Protein AF-A0A6N9ESA8-F1 (afdb_monomer)

Mean predicted aligned error: 2.39 Å

Sequence (113 aa):
MIVEAAGSFIDRSHPTEGSAQVLGDGSGQRFLRLEDFRTDNGPDLNVYLSAAPPDAAARDFDDDFVDLGDLKGNVGSQNYEIPVGLDLDHYSTVAIWCVRFGVVFGAAELITG

Structure (mmCIF, N/CA/C/O backbone):
data_AF-A0A6N9ESA8-F1
#
_entry.id   AF-A0A6N9ESA8-F1
#
loop_
_atom_site.group_PDB
_atom_site.id
_atom_site.type_symbol
_atom_site.label_atom_id
_atom_site.label_alt_id
_atom_site.label_comp_id
_atom_site.label_asym_id
_atom_site.label_entity_id
_atom_site.label_seq_id
_atom_site.pdbx_PDB_ins_code
_atom_site.Cartn_x
_atom_site.Cartn_y
_atom_site.Cartn_z
_atom_site.occupancy
_atom_site.B_iso_or_equiv
_atom_site.auth_seq_id
_atom_site.auth_comp_id
_atom_site.auth_asym_id
_atom_site.auth_atom_id
_atom_site.pdbx_PDB_model_num
ATOM 1 N N . MET A 1 1 ? -11.979 4.804 16.961 1.00 77.69 1 MET A N 1
ATOM 2 C CA . MET A 1 1 ? -11.224 4.203 15.853 1.00 77.69 1 MET A CA 1
ATOM 3 C C . MET A 1 1 ? -10.064 3.441 16.462 1.00 77.69 1 MET A C 1
ATOM 5 O O . MET A 1 1 ? -9.327 4.032 17.243 1.00 77.69 1 MET A O 1
ATOM 9 N N . ILE A 1 2 ? -9.994 2.142 16.207 1.00 91.50 2 ILE A N 1
ATOM 10 C CA . ILE A 1 2 ? -8.942 1.231 16.662 1.00 91.50 2 ILE A CA 1
ATOM 11 C C . ILE A 1 2 ? -8.159 0.746 15.444 1.00 91.50 2 ILE A C 1
ATOM 13 O O . ILE A 1 2 ? -8.708 0.704 14.343 1.00 91.50 2 ILE A O 1
ATOM 17 N N . VAL A 1 3 ? -6.888 0.409 15.644 1.00 96.12 3 VAL A N 1
ATOM 18 C CA . VAL A 1 3 ? -6.095 -0.300 14.635 1.00 96.12 3 VAL A CA 1
ATOM 19 C C . VAL A 1 3 ? -6.422 -1.785 14.766 1.00 96.12 3 VAL A C 1
ATOM 21 O O . VAL A 1 3 ? -6.273 -2.339 15.852 1.00 96.12 3 VAL A O 1
ATOM 24 N N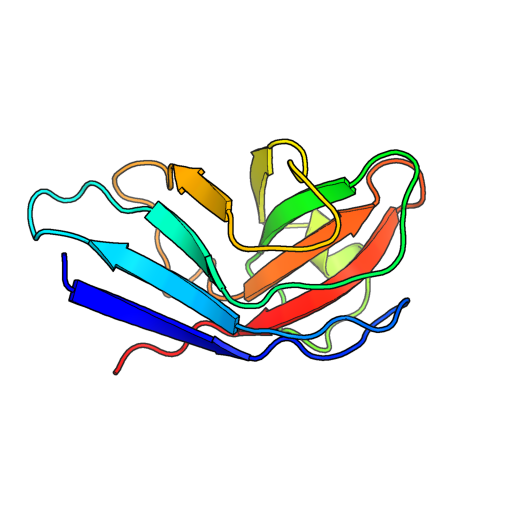 . GLU A 1 4 ? -6.900 -2.401 13.689 1.00 95.50 4 GLU A N 1
ATOM 25 C CA . GLU A 1 4 ? -7.295 -3.818 13.645 1.00 95.50 4 GLU A CA 1
ATOM 26 C C . GLU A 1 4 ? -6.195 -4.703 13.037 1.00 95.50 4 GLU A C 1
ATOM 28 O O . GLU A 1 4 ? -6.024 -5.851 13.438 1.00 95.50 4 GLU A O 1
ATOM 33 N N . ALA A 1 5 ? -5.422 -4.158 12.097 1.00 97.19 5 ALA A N 1
ATOM 34 C CA . ALA A 1 5 ? -4.250 -4.798 11.508 1.00 97.19 5 ALA A CA 1
ATOM 35 C C . ALA A 1 5 ? -3.244 -3.733 11.065 1.00 97.19 5 ALA A C 1
ATOM 37 O O . ALA A 1 5 ? -3.636 -2.603 10.753 1.00 97.19 5 ALA A O 1
ATOM 38 N N . ALA A 1 6 ? -1.956 -4.069 11.025 1.00 98.19 6 ALA A N 1
ATOM 39 C CA . ALA A 1 6 ? -0.930 -3.144 10.554 1.00 98.19 6 ALA A CA 1
ATOM 40 C C . ALA A 1 6 ? 0.289 -3.854 9.958 1.00 98.19 6 ALA A C 1
ATOM 42 O O . ALA A 1 6 ? 0.559 -5.012 10.265 1.00 98.19 6 ALA A O 1
ATOM 43 N N . GLY A 1 7 ? 1.036 -3.114 9.140 1.00 98.38 7 GLY A N 1
ATOM 44 C CA . GLY A 1 7 ? 2.254 -3.560 8.475 1.00 98.38 7 GLY A CA 1
ATOM 45 C C . GLY A 1 7 ? 3.183 -2.402 8.139 1.00 98.38 7 GLY A C 1
ATOM 46 O O . GLY A 1 7 ? 2.736 -1.269 7.962 1.00 98.38 7 GLY A O 1
ATOM 47 N N . SER A 1 8 ? 4.480 -2.674 8.026 1.00 98.56 8 SER A N 1
ATOM 48 C CA . SER A 1 8 ? 5.452 -1.715 7.487 1.00 98.56 8 SER A CA 1
ATOM 49 C C . SER A 1 8 ? 5.685 -1.981 6.008 1.00 98.56 8 SER A C 1
ATOM 51 O O . SER A 1 8 ? 5.717 -3.137 5.587 1.00 98.56 8 SER A O 1
ATOM 53 N N . PHE A 1 9 ? 5.868 -0.916 5.228 1.00 98.75 9 PHE A N 1
ATOM 54 C CA . PHE A 1 9 ? 6.238 -1.071 3.828 1.00 98.75 9 PHE A CA 1
ATOM 55 C C . PHE A 1 9 ? 7.651 -1.634 3.688 1.00 98.75 9 PHE A C 1
ATOM 57 O O . PHE A 1 9 ? 8.567 -1.254 4.420 1.00 98.75 9 PHE A O 1
ATOM 64 N N . ILE A 1 10 ? 7.804 -2.528 2.718 1.00 98.50 10 ILE A N 1
ATOM 65 C CA . ILE A 1 10 ? 9.084 -2.953 2.172 1.00 98.50 10 ILE A CA 1
ATOM 66 C C . ILE A 1 10 ? 9.232 -2.422 0.749 1.00 98.50 10 ILE A C 1
ATOM 68 O O . ILE A 1 10 ? 8.267 -2.363 -0.025 1.00 98.50 10 ILE A O 1
ATOM 72 N N . ASP A 1 11 ? 10.469 -2.083 0.402 1.00 98.44 11 ASP A N 1
ATOM 73 C CA . ASP A 1 11 ? 10.846 -1.707 -0.954 1.00 98.44 11 ASP A CA 1
ATOM 74 C C . ASP A 1 11 ? 10.596 -2.869 -1.915 1.00 98.44 11 ASP A C 1
ATOM 76 O O . ASP A 1 11 ? 10.932 -4.023 -1.627 1.00 98.44 11 ASP A O 1
ATOM 80 N N . ARG A 1 12 ? 10.058 -2.556 -3.095 1.00 97.88 12 ARG A N 1
ATOM 81 C CA . ARG A 1 12 ? 9.964 -3.499 -4.211 1.00 97.88 12 ARG A CA 1
ATOM 82 C C . ARG A 1 12 ? 10.688 -2.929 -5.424 1.00 97.88 12 ARG A C 1
ATOM 84 O O . ARG A 1 12 ? 11.916 -2.942 -5.448 1.00 97.88 12 ARG A O 1
ATOM 91 N N . SER A 1 13 ? 9.976 -2.451 -6.446 1.00 97.69 13 SER A N 1
ATOM 92 C CA . SER A 1 13 ? 10.633 -1.833 -7.603 1.00 97.69 13 SER A CA 1
ATOM 93 C C . SER A 1 13 ? 11.114 -0.404 -7.329 1.00 97.69 13 SER A C 1
ATOM 95 O O . SER A 1 13 ? 11.939 0.095 -8.090 1.00 97.69 13 SER A O 1
ATOM 97 N N . HIS A 1 14 ? 10.626 0.236 -6.259 1.00 98.19 14 HIS A N 1
ATOM 98 C CA . HIS A 1 14 ? 11.027 1.572 -5.817 1.00 98.19 14 HIS A CA 1
ATOM 99 C C . HIS A 1 14 ? 11.175 1.638 -4.286 1.00 98.19 14 HIS A C 1
ATOM 101 O O . HIS A 1 14 ? 10.544 0.848 -3.578 1.00 98.19 14 HIS A O 1
ATOM 107 N N . PRO A 1 15 ? 11.965 2.591 -3.755 1.00 98.44 15 PRO A N 1
ATOM 108 C CA . PRO A 1 15 ? 11.978 2.881 -2.326 1.00 98.44 15 PRO A CA 1
ATOM 109 C C . PRO A 1 15 ? 10.575 3.248 -1.837 1.00 98.44 15 PRO A C 1
ATOM 111 O O . PRO A 1 15 ? 9.917 4.108 -2.429 1.00 98.44 15 PRO A O 1
ATOM 114 N N . THR A 1 16 ? 10.112 2.597 -0.776 1.00 98.56 16 THR A N 1
ATOM 115 C CA . THR A 1 16 ? 8.798 2.826 -0.178 1.00 98.56 16 THR A CA 1
ATOM 116 C C . THR A 1 16 ? 8.877 2.655 1.335 1.00 98.56 16 THR A C 1
ATOM 118 O O . THR A 1 16 ? 9.228 1.593 1.835 1.00 98.56 16 THR A O 1
ATOM 121 N N . GLU A 1 17 ? 8.503 3.694 2.075 1.00 98.69 17 GLU A N 1
ATOM 122 C CA . GLU A 1 17 ? 8.558 3.728 3.538 1.00 98.69 17 GLU A CA 1
ATOM 123 C C . GLU A 1 17 ? 7.211 4.133 4.156 1.00 98.69 17 GLU A C 1
ATOM 125 O O . GLU A 1 17 ? 6.285 4.575 3.468 1.00 98.69 17 GLU A O 1
ATOM 130 N N . GLY A 1 18 ? 7.115 3.969 5.477 1.00 98.56 18 GLY A N 1
ATOM 131 C CA . GLY A 1 18 ? 5.910 4.216 6.265 1.00 98.56 18 GLY A CA 1
ATOM 132 C C . GLY A 1 18 ? 5.204 2.925 6.681 1.00 98.56 18 GLY A C 1
ATOM 133 O O . GLY A 1 18 ? 5.773 1.829 6.643 1.00 98.56 18 GLY A O 1
ATOM 134 N N . SER A 1 19 ? 3.945 3.052 7.097 1.00 98.62 19 SER A N 1
ATOM 135 C CA . SER A 1 19 ? 3.116 1.915 7.511 1.00 98.62 19 SER A CA 1
ATOM 136 C C . SER A 1 19 ? 1.739 1.922 6.861 1.00 98.62 19 SER A C 1
ATOM 138 O O . SER A 1 19 ? 1.208 2.971 6.500 1.00 98.62 19 SER A O 1
ATOM 140 N N . ALA A 1 20 ? 1.164 0.734 6.736 1.00 98.75 20 ALA A N 1
ATOM 141 C CA . ALA A 1 20 ?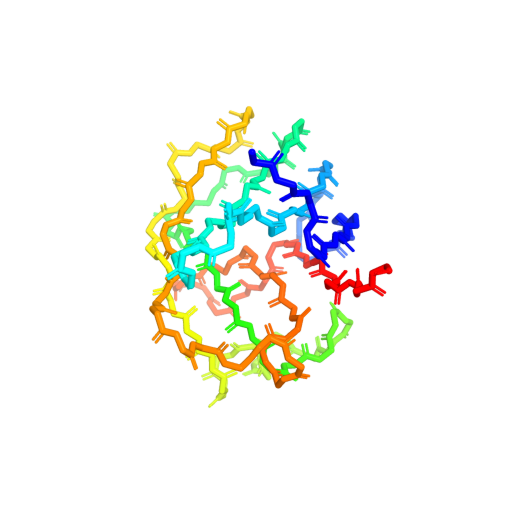 -0.230 0.504 6.414 1.00 98.75 20 ALA A CA 1
ATOM 142 C C . ALA A 1 20 ? -0.973 0.079 7.686 1.00 98.75 20 ALA A C 1
ATOM 144 O O . ALA A 1 20 ? -0.491 -0.770 8.433 1.00 98.75 20 ALA A O 1
ATOM 145 N N . GLN A 1 21 ? -2.138 0.668 7.945 1.00 98.56 21 GLN A N 1
ATOM 146 C CA . GLN A 1 21 ? -2.961 0.385 9.118 1.00 98.56 21 GLN A CA 1
ATOM 147 C C . GLN A 1 21 ? -4.420 0.250 8.703 1.00 98.56 21 GLN A C 1
ATOM 149 O O . GLN A 1 21 ? -4.971 1.133 8.050 1.00 98.56 21 GLN A O 1
ATOM 154 N N . VAL A 1 22 ? -5.068 -0.827 9.121 1.00 98.12 22 VAL A N 1
ATOM 155 C CA . VAL A 1 22 ? -6.514 -0.979 8.991 1.00 98.12 22 VAL A CA 1
ATOM 156 C C . VAL A 1 22 ? -7.166 -0.380 10.222 1.00 98.12 22 VAL A C 1
ATOM 158 O O . VAL A 1 22 ? -6.893 -0.786 11.351 1.00 98.12 22 VAL A O 1
ATOM 161 N N . LEU A 1 23 ? -8.025 0.602 9.990 1.00 97.50 23 LEU A N 1
ATOM 162 C CA . LEU A 1 23 ? -8.736 1.346 11.011 1.00 97.50 23 LEU A CA 1
ATOM 163 C C . LEU A 1 23 ? -10.212 0.970 10.994 1.00 97.50 23 LEU A C 1
ATOM 165 O O . LEU A 1 23 ? -10.863 1.083 9.957 1.00 97.50 23 LEU A O 1
ATOM 169 N N . GLY A 1 24 ? -10.748 0.602 12.152 1.00 95.06 24 GLY A N 1
ATOM 170 C CA . GLY A 1 24 ? -12.167 0.307 12.333 1.00 95.06 24 GLY A CA 1
ATOM 171 C C . GLY A 1 24 ? -12.752 0.992 13.562 1.00 95.06 24 GLY A C 1
ATOM 172 O O . GLY A 1 24 ? -12.046 1.556 14.405 1.00 95.06 24 GLY A O 1
ATOM 173 N N . ASP A 1 25 ? -14.075 0.994 13.668 1.00 90.62 25 ASP A N 1
ATOM 174 C CA . ASP A 1 25 ? -14.812 1.510 14.828 1.00 90.62 25 ASP A CA 1
ATOM 175 C C . ASP A 1 25 ? -15.837 0.510 15.391 1.00 90.62 25 ASP A C 1
ATOM 177 O O . ASP A 1 25 ? -16.621 0.861 16.272 1.00 90.62 25 ASP A O 1
ATOM 181 N N . GLY A 1 26 ? -15.811 -0.736 14.907 1.00 86.38 26 GLY A N 1
ATOM 182 C CA . GLY A 1 26 ? -16.755 -1.788 15.283 1.00 86.38 26 GLY A CA 1
ATOM 183 C C . GLY A 1 26 ? -18.088 -1.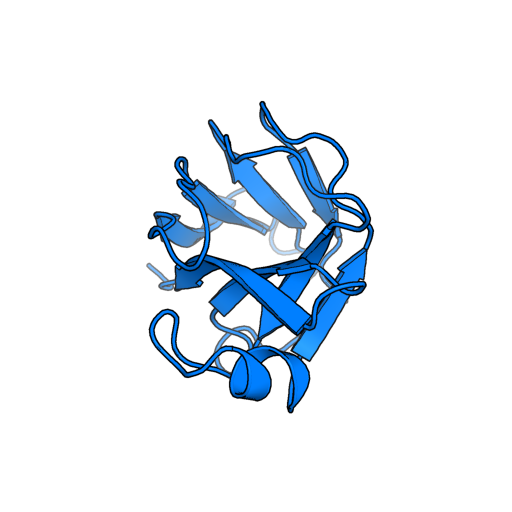758 14.527 1.00 86.38 26 GLY A C 1
ATOM 184 O O . GLY A 1 26 ? -18.907 -2.648 14.738 1.00 86.38 26 GLY A O 1
ATOM 185 N N . SER A 1 27 ? -18.320 -0.791 13.628 1.00 90.12 27 SER A N 1
ATOM 186 C CA . SER A 1 27 ? -19.518 -0.754 12.769 1.00 90.12 27 SER A CA 1
ATOM 187 C C . SER A 1 27 ? -19.459 -1.721 11.577 1.00 90.12 27 SER A C 1
ATOM 189 O O . SER A 1 27 ? -20.469 -1.940 10.910 1.00 90.12 27 SER A O 1
ATOM 191 N N . GLY A 1 28 ? -18.280 -2.284 11.296 1.00 90.00 28 GLY A N 1
ATOM 192 C CA . GLY A 1 28 ? -17.990 -3.082 10.102 1.00 90.00 28 GLY A CA 1
ATOM 193 C C . GLY A 1 28 ? -17.407 -2.268 8.942 1.00 90.00 28 GLY A C 1
ATOM 194 O O . GLY A 1 28 ? -16.780 -2.854 8.058 1.00 90.00 28 GLY A O 1
ATOM 195 N N . GLN A 1 29 ? -17.538 -0.935 8.955 1.00 96.00 29 GLN A N 1
ATOM 196 C CA . GLN A 1 29 ? -16.784 -0.076 8.041 1.00 96.00 29 GLN A CA 1
ATOM 197 C C . GLN A 1 29 ? -15.328 0.016 8.501 1.00 96.00 29 GLN A C 1
ATOM 199 O O . GLN A 1 29 ? -15.047 0.269 9.674 1.00 96.00 29 GLN A O 1
ATOM 204 N N . ARG A 1 30 ? -14.401 -0.148 7.553 1.00 97.31 30 ARG A N 1
ATOM 205 C CA . ARG A 1 30 ? -12.961 -0.016 7.786 1.00 97.31 30 ARG A CA 1
ATOM 206 C C . ARG A 1 30 ? -12.318 0.920 6.777 1.00 97.31 30 ARG A C 1
ATOM 208 O O . ARG A 1 30 ? -12.846 1.136 5.685 1.00 97.31 30 ARG A O 1
ATOM 215 N N . PHE A 1 31 ? -11.163 1.448 7.142 1.00 98.19 31 PHE A N 1
ATOM 216 C CA . PHE A 1 31 ? -10.339 2.283 6.283 1.00 98.19 31 PHE A CA 1
ATOM 217 C C . PHE A 1 31 ? -8.910 1.766 6.290 1.00 98.19 31 PHE A C 1
ATOM 219 O O . PHE A 1 31 ? -8.372 1.462 7.351 1.00 98.19 31 PHE A O 1
ATOM 226 N N . LEU A 1 32 ? -8.280 1.714 5.123 1.00 98.56 32 LEU A N 1
ATOM 227 C CA . LEU A 1 32 ? -6.839 1.565 5.033 1.00 98.56 32 LEU A CA 1
ATOM 228 C C . LEU A 1 32 ? -6.208 2.949 5.177 1.00 98.56 32 LEU A C 1
ATOM 230 O O . LEU A 1 32 ? -6.479 3.841 4.375 1.00 98.56 32 LEU A O 1
ATOM 234 N N . ARG A 1 33 ? -5.342 3.119 6.169 1.00 98.62 33 ARG A N 1
ATOM 235 C CA . ARG A 1 33 ? -4.501 4.296 6.348 1.00 98.62 33 ARG A CA 1
ATOM 236 C C . ARG A 1 33 ? -3.071 3.972 5.960 1.00 98.62 33 ARG A 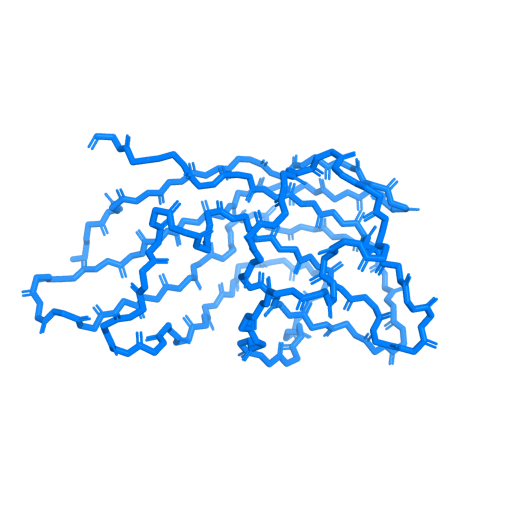C 1
ATOM 238 O O . ARG A 1 33 ? -2.479 3.050 6.510 1.00 98.62 33 ARG A O 1
ATOM 245 N N . LEU A 1 34 ? -2.506 4.775 5.070 1.00 98.81 34 LEU A N 1
ATOM 246 C CA . LEU A 1 34 ? -1.063 4.862 4.896 1.00 98.81 34 LEU A CA 1
ATOM 247 C C . LEU A 1 34 ? -0.567 5.975 5.823 1.00 98.81 34 LEU A C 1
ATOM 249 O O . LEU A 1 34 ? -1.100 7.085 5.769 1.00 98.81 34 LEU A O 1
ATOM 253 N N . GLU A 1 35 ? 0.395 5.676 6.692 1.00 98.44 35 GLU A N 1
ATOM 254 C CA . GLU A 1 35 ? 0.925 6.590 7.709 1.00 98.44 35 GLU A CA 1
ATOM 255 C C . GLU A 1 35 ? 2.421 6.811 7.518 1.00 98.44 35 GLU A C 1
ATOM 257 O O . GLU A 1 35 ? 3.157 5.851 7.278 1.00 98.44 35 GLU A O 1
ATOM 262 N N . ASP A 1 36 ? 2.848 8.077 7.610 1.00 98.06 36 ASP A N 1
ATOM 263 C CA . ASP A 1 36 ? 4.223 8.515 7.324 1.00 98.06 36 ASP A CA 1
ATOM 264 C C . ASP A 1 36 ? 4.736 7.972 5.979 1.00 98.06 36 ASP A C 1
ATOM 266 O O . ASP A 1 36 ? 5.907 7.640 5.808 1.00 98.06 36 ASP A O 1
ATOM 270 N N . PHE A 1 37 ? 3.814 7.850 5.020 1.00 98.75 37 PHE A N 1
ATOM 271 C CA . PHE A 1 37 ? 4.056 7.182 3.753 1.00 98.75 37 PHE A CA 1
ATOM 272 C C . PHE A 1 37 ? 4.928 8.024 2.829 1.00 98.75 37 PHE A C 1
ATOM 274 O O . PHE A 1 37 ? 4.712 9.233 2.677 1.00 98.75 37 PHE A O 1
ATOM 281 N N . ARG A 1 38 ? 5.865 7.366 2.147 1.00 98.75 38 ARG A N 1
ATOM 282 C CA . ARG A 1 38 ? 6.638 7.966 1.062 1.00 98.75 38 ARG A CA 1
ATOM 283 C C . ARG A 1 38 ? 7.061 6.919 0.041 1.00 98.75 38 ARG A C 1
ATOM 285 O O . ARG A 1 38 ? 7.528 5.850 0.408 1.00 98.75 38 ARG A O 1
ATOM 292 N N . THR A 1 39 ? 6.958 7.267 -1.238 1.00 98.62 39 THR A N 1
ATOM 293 C CA . THR A 1 39 ? 7.494 6.491 -2.364 1.00 98.62 39 THR A CA 1
ATOM 294 C C . THR A 1 39 ? 7.893 7.416 -3.522 1.00 98.62 39 THR A C 1
ATOM 296 O O . THR A 1 39 ? 7.648 8.632 -3.491 1.00 98.62 39 THR A O 1
ATOM 299 N N . ASP A 1 40 ? 8.529 6.857 -4.548 1.00 98.25 40 ASP A N 1
ATOM 300 C CA . ASP A 1 40 ? 8.833 7.574 -5.786 1.00 98.25 40 ASP A CA 1
ATOM 301 C C . ASP A 1 40 ? 7.555 7.947 -6.556 1.00 98.25 40 ASP A C 1
ATOM 303 O O . ASP A 1 40 ? 6.520 7.290 -6.469 1.00 98.25 40 ASP A O 1
ATOM 307 N N . ASN A 1 41 ? 7.616 9.006 -7.366 1.00 94.75 41 ASN A N 1
ATOM 308 C CA . ASN A 1 41 ? 6.501 9.340 -8.252 1.00 94.75 41 ASN A CA 1
ATOM 309 C C . ASN A 1 41 ? 6.376 8.316 -9.388 1.00 94.75 41 ASN A C 1
ATOM 311 O O . ASN A 1 41 ? 7.349 8.037 -10.089 1.00 94.75 41 ASN A O 1
ATOM 315 N N . GLY A 1 42 ? 5.157 7.833 -9.617 1.00 93.38 42 GLY A N 1
ATOM 316 C CA . GLY A 1 42 ? 4.790 6.995 -10.756 1.00 93.38 42 GLY A CA 1
ATOM 317 C C . GLY A 1 42 ? 3.718 7.666 -11.624 1.00 93.38 42 GLY A C 1
ATOM 318 O O . GLY A 1 42 ? 3.034 8.579 -11.164 1.00 93.38 42 GLY A O 1
ATOM 319 N N . PRO A 1 43 ? 3.571 7.256 -12.893 1.00 95.06 43 PRO A N 1
ATOM 320 C CA . PRO A 1 43 ? 2.613 7.870 -13.812 1.00 95.06 43 PRO A CA 1
ATOM 321 C C . PRO A 1 43 ? 1.153 7.474 -13.559 1.00 95.06 43 PRO A C 1
ATOM 323 O O . PRO A 1 43 ? 0.272 8.155 -14.073 1.00 95.06 43 PRO A O 1
ATOM 326 N N . ASP A 1 44 ? 0.917 6.358 -12.864 1.00 97.25 44 ASP A N 1
ATOM 327 C CA . ASP A 1 44 ? -0.406 5.759 -12.652 1.00 97.25 44 ASP A CA 1
ATOM 328 C C . ASP A 1 44 ? -0.308 4.761 -11.485 1.00 97.25 44 ASP A C 1
ATOM 330 O O . ASP A 1 44 ? 0.028 3.596 -11.705 1.00 97.25 44 ASP A O 1
ATOM 334 N N . LEU A 1 45 ? -0.399 5.259 -10.247 1.00 98.50 45 LEU A N 1
ATOM 335 C CA . LEU A 1 45 ? -0.215 4.471 -9.022 1.00 98.50 45 LEU A CA 1
ATOM 336 C C . LEU A 1 45 ? -1.549 4.293 -8.309 1.00 98.50 45 LEU A C 1
ATOM 338 O O . LEU A 1 45 ? -2.197 5.293 -8.011 1.00 98.50 45 LEU A O 1
ATOM 342 N N . ASN A 1 46 ? -1.878 3.057 -7.944 1.00 98.75 46 ASN A N 1
ATOM 343 C CA . ASN A 1 46 ? -3.083 2.694 -7.201 1.00 98.75 46 ASN A CA 1
ATOM 344 C C . ASN A 1 46 ? -2.719 1.962 -5.907 1.00 98.75 46 ASN A C 1
ATOM 346 O O . ASN A 1 46 ? -1.614 1.428 -5.759 1.00 98.75 46 ASN A O 1
ATOM 350 N N . VAL A 1 47 ? -3.659 1.940 -4.963 1.00 98.81 47 VAL A N 1
ATOM 351 C CA . VAL A 1 47 ? -3.524 1.218 -3.695 1.00 98.81 47 VAL A CA 1
ATOM 352 C C . VAL A 1 47 ? -4.348 -0.057 -3.748 1.00 98.81 47 VAL A C 1
ATOM 354 O O . VAL A 1 47 ? -5.576 -0.013 -3.749 1.00 98.81 47 VAL A O 1
ATOM 357 N N . TYR A 1 48 ? -3.668 -1.198 -3.786 1.00 98.75 48 TYR A N 1
ATOM 358 C CA . TYR A 1 48 ? -4.298 -2.515 -3.847 1.00 98.75 48 TYR A CA 1
ATOM 359 C C . TYR A 1 48 ? -4.286 -3.187 -2.476 1.00 98.75 48 TYR A C 1
ATOM 361 O O . TYR A 1 48 ? -3.330 -3.036 -1.715 1.00 98.75 48 TYR A O 1
ATOM 369 N N . LEU A 1 49 ? -5.324 -3.973 -2.195 1.00 98.69 49 LEU A N 1
ATOM 370 C CA . LEU A 1 49 ? -5.296 -5.063 -1.221 1.00 98.69 49 LEU A CA 1
ATOM 371 C C . LEU A 1 49 ? -5.215 -6.378 -1.995 1.00 98.69 49 LEU A C 1
ATOM 373 O O . LEU A 1 49 ? -6.131 -6.706 -2.738 1.00 98.69 49 LEU A O 1
ATOM 377 N N . SER A 1 50 ? -4.116 -7.104 -1.854 1.00 98.62 50 SER A N 1
ATOM 378 C CA . SER A 1 50 ? -3.776 -8.285 -2.644 1.00 98.62 50 SER A CA 1
ATOM 379 C C . SER A 1 50 ? -3.692 -9.530 -1.767 1.00 98.62 50 SER A C 1
ATOM 381 O O . SER A 1 50 ? -3.309 -9.445 -0.597 1.00 98.62 50 SER A O 1
ATOM 383 N N . ALA A 1 51 ? -4.023 -10.683 -2.350 1.00 98.25 51 ALA A N 1
ATOM 384 C CA . ALA A 1 51 ? -3.800 -11.995 -1.741 1.00 98.25 51 ALA A CA 1
ATOM 385 C C . ALA A 1 51 ? -2.353 -12.504 -1.902 1.00 98.25 51 ALA A C 1
ATOM 387 O O . ALA A 1 51 ? -1.973 -13.524 -1.323 1.00 98.25 51 ALA A O 1
ATOM 388 N N . ALA A 1 52 ? -1.529 -11.816 -2.697 1.00 98.25 52 ALA A N 1
ATOM 389 C CA . ALA A 1 52 ? -0.132 -12.178 -2.876 1.00 98.25 52 ALA A CA 1
ATOM 390 C C . ALA A 1 52 ? 0.706 -11.820 -1.631 1.00 98.25 52 ALA A C 1
ATOM 392 O O . ALA A 1 52 ? 0.499 -10.758 -1.042 1.00 98.25 52 ALA A O 1
ATOM 393 N N . PRO A 1 53 ? 1.697 -12.651 -1.251 1.00 97.56 53 PRO A N 1
ATOM 394 C CA . PRO A 1 53 ? 2.691 -12.290 -0.242 1.00 97.56 53 PRO A CA 1
ATOM 395 C C . PRO A 1 53 ? 3.450 -10.998 -0.597 1.00 97.56 53 PRO A C 1
ATOM 397 O O . PRO A 1 53 ? 3.676 -10.724 -1.781 1.00 97.56 53 PRO A O 1
ATOM 400 N N . PRO A 1 54 ? 3.938 -10.227 0.394 1.00 96.75 54 PRO A N 1
ATOM 401 C 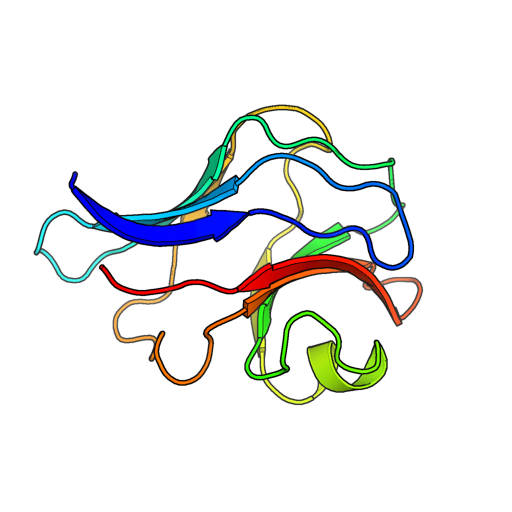CA . PRO A 1 54 ? 4.586 -8.934 0.157 1.00 96.75 54 PRO A CA 1
ATOM 402 C C . PRO A 1 54 ? 5.857 -9.023 -0.703 1.00 96.75 54 PRO A C 1
ATOM 404 O O . PRO A 1 54 ? 6.229 -8.034 -1.335 1.00 96.75 54 PRO A O 1
ATOM 407 N N . ASP A 1 55 ? 6.511 -10.184 -0.780 1.00 96.38 55 ASP A N 1
ATOM 408 C CA . ASP A 1 55 ? 7.719 -10.456 -1.570 1.00 96.38 55 ASP A CA 1
ATOM 409 C C . ASP A 1 55 ? 7.460 -11.230 -2.884 1.00 96.38 55 ASP A C 1
ATOM 411 O O . ASP A 1 55 ? 8.404 -11.489 -3.637 1.00 96.38 55 ASP A O 1
ATOM 415 N N . ALA A 1 56 ? 6.197 -11.533 -3.214 1.00 97.50 56 ALA A N 1
ATOM 416 C CA . ALA A 1 56 ? 5.795 -12.284 -4.411 1.00 97.50 56 ALA A CA 1
ATOM 417 C C . ALA A 1 56 ? 6.204 -11.601 -5.729 1.00 97.50 56 ALA A C 1
ATOM 419 O O . ALA A 1 56 ? 6.581 -10.426 -5.745 1.00 97.50 56 ALA A O 1
ATOM 420 N N . ALA A 1 57 ? 6.136 -12.292 -6.871 1.00 97.31 57 ALA A N 1
ATOM 421 C CA . ALA A 1 57 ? 6.468 -11.658 -8.148 1.00 97.31 57 ALA A CA 1
ATOM 422 C C . ALA A 1 57 ? 5.429 -10.579 -8.501 1.00 97.31 57 ALA A C 1
ATOM 424 O O . ALA A 1 57 ? 4.262 -10.708 -8.161 1.00 97.31 57 ALA A O 1
ATOM 425 N N . ALA A 1 58 ? 5.831 -9.526 -9.226 1.00 94.38 58 ALA A N 1
ATOM 426 C CA . ALA A 1 58 ? 4.942 -8.393 -9.523 1.00 94.38 58 ALA A CA 1
ATOM 427 C C . ALA A 1 58 ? 3.605 -8.817 -10.158 1.00 94.38 58 ALA A C 1
ATOM 429 O O . ALA A 1 58 ? 2.563 -8.316 -9.764 1.00 94.38 58 ALA A O 1
ATOM 430 N N . ARG A 1 59 ? 3.631 -9.788 -11.080 1.00 93.88 59 ARG A N 1
ATOM 431 C CA . ARG A 1 59 ? 2.418 -10.325 -11.717 1.00 93.88 59 ARG A CA 1
ATOM 432 C C . ARG A 1 59 ? 1.413 -10.926 -10.726 1.00 93.88 59 ARG A C 1
ATOM 434 O O . ARG A 1 59 ? 0.228 -10.869 -10.998 1.00 93.88 59 ARG A O 1
ATOM 441 N N . ASP A 1 60 ? 1.877 -11.467 -9.597 1.00 97.25 60 ASP A N 1
ATOM 442 C CA . ASP A 1 60 ? 1.005 -12.134 -8.625 1.00 97.25 60 ASP A CA 1
ATOM 443 C C . ASP A 1 60 ? 0.108 -11.111 -7.890 1.00 97.25 60 ASP A C 1
ATOM 445 O O . ASP A 1 60 ? -0.962 -11.463 -7.406 1.00 97.25 60 ASP A O 1
ATOM 449 N N . PHE A 1 61 ? 0.504 -9.829 -7.842 1.00 96.69 61 PHE A N 1
ATOM 450 C CA . PHE A 1 61 ? -0.285 -8.763 -7.207 1.00 96.69 61 PHE A CA 1
ATOM 451 C C . PHE A 1 61 ? -1.539 -8.366 -7.997 1.00 96.69 61 PHE A C 1
ATOM 453 O O . PHE A 1 61 ? -2.451 -7.791 -7.409 1.00 96.69 61 PHE A O 1
ATOM 460 N N . ASP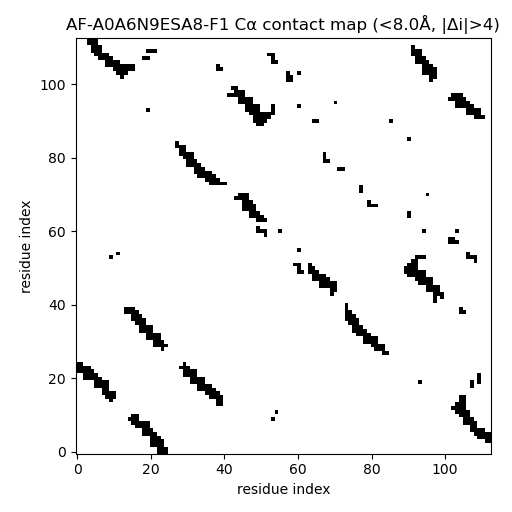 A 1 62 ? -1.576 -8.668 -9.297 1.00 94.44 62 ASP A N 1
ATOM 461 C CA . ASP A 1 62 ? -2.679 -8.363 -10.225 1.00 94.44 62 ASP A CA 1
ATOM 462 C C . ASP A 1 62 ? -3.528 -9.617 -10.542 1.00 94.44 62 ASP A C 1
ATOM 464 O O . ASP A 1 62 ? -4.426 -9.579 -11.379 1.00 94.44 62 ASP A O 1
ATOM 468 N N . ASP A 1 63 ? -3.253 -10.752 -9.881 1.00 96.56 63 ASP A N 1
ATOM 469 C CA . ASP A 1 63 ? -3.997 -12.004 -10.083 1.00 96.56 63 ASP A CA 1
ATOM 470 C C . ASP A 1 63 ? -5.277 -12.062 -9.218 1.00 96.56 63 ASP A C 1
ATOM 472 O O . ASP A 1 63 ? -6.339 -12.454 -9.706 1.00 96.56 63 ASP A O 1
ATOM 476 N N . ASP A 1 64 ? -5.190 -11.674 -7.939 1.00 98.19 64 ASP A N 1
ATOM 477 C CA . ASP A 1 64 ? -6.314 -11.637 -6.989 1.00 98.19 64 ASP A CA 1
ATOM 478 C C . ASP A 1 64 ? -6.155 -10.465 -6.005 1.00 98.19 64 ASP A C 1
ATOM 480 O O . ASP A 1 64 ? -5.298 -10.473 -5.110 1.00 98.19 64 ASP A O 1
ATOM 484 N N . PHE A 1 65 ? -6.943 -9.410 -6.222 1.00 98.56 65 PHE A N 1
ATOM 485 C CA . PHE A 1 65 ? -6.813 -8.147 -5.505 1.00 98.56 65 PHE A CA 1
ATOM 486 C C . PHE A 1 65 ? -8.100 -7.315 -5.517 1.00 98.56 65 PHE A C 1
ATOM 488 O O . PHE A 1 65 ? -9.016 -7.516 -6.317 1.00 98.56 65 PHE A O 1
ATOM 495 N N . VAL A 1 66 ? -8.126 -6.314 -4.641 1.00 98.69 66 VAL A N 1
ATOM 496 C CA . VAL A 1 66 ? -9.110 -5.236 -4.613 1.00 98.69 66 VAL A CA 1
ATOM 497 C C . VAL A 1 66 ? -8.395 -3.904 -4.791 1.00 98.69 66 VAL A C 1
ATOM 499 O O . VAL A 1 66 ? -7.534 -3.542 -3.990 1.00 98.69 66 VAL A O 1
ATOM 502 N N . ASP A 1 67 ? -8.781 -3.162 -5.826 1.00 98.62 67 ASP A N 1
ATOM 503 C CA . ASP A 1 67 ? -8.314 -1.797 -6.063 1.00 98.62 67 ASP A CA 1
ATOM 504 C C . ASP A 1 67 ? -9.095 -0.805 -5.187 1.00 98.62 67 ASP A C 1
ATOM 506 O O . ASP A 1 67 ? -10.317 -0.681 -5.310 1.00 98.62 67 ASP A O 1
ATOM 510 N N . LEU A 1 68 ? -8.397 -0.099 -4.295 1.00 98.75 68 LEU A N 1
ATOM 511 C CA . LEU A 1 68 ? -8.974 0.951 -3.451 1.00 98.75 68 LEU A CA 1
ATOM 512 C C . LEU A 1 68 ? -8.915 2.344 -4.105 1.00 98.75 68 LEU A C 1
ATOM 514 O O . LEU A 1 68 ? -9.403 3.320 -3.525 1.00 98.75 68 LEU A O 1
ATOM 518 N N . GLY A 1 69 ? -8.336 2.433 -5.303 1.00 98.62 69 GLY A N 1
ATOM 519 C CA . GLY A 1 69 ? -8.238 3.622 -6.137 1.00 98.62 69 GLY A CA 1
ATOM 520 C C . GLY A 1 69 ? -6.845 4.250 -6.176 1.00 98.62 69 GLY A C 1
ATOM 521 O O . GLY A 1 69 ? -5.877 3.759 -5.586 1.00 98.62 69 GLY A O 1
ATOM 522 N N . ASP A 1 70 ? -6.777 5.377 -6.882 1.00 98.50 70 ASP A N 1
ATOM 523 C CA . ASP A 1 70 ? -5.551 6.127 -7.142 1.00 98.50 70 ASP A CA 1
ATOM 524 C C . ASP A 1 70 ? -4.830 6.541 -5.851 1.00 98.50 70 ASP A C 1
ATOM 526 O O . ASP A 1 70 ? -5.432 7.041 -4.891 1.00 98.50 70 ASP A O 1
ATOM 530 N N . LEU A 1 71 ? -3.504 6.427 -5.868 1.00 98.62 71 LEU A N 1
ATOM 531 C CA . LEU A 1 71 ? -2.623 6.963 -4.845 1.00 98.62 71 LEU A CA 1
ATOM 532 C C . LEU A 1 71 ? -2.761 8.491 -4.810 1.00 98.62 71 LEU A C 1
ATOM 534 O O . LEU A 1 71 ? -2.354 9.193 -5.736 1.00 98.62 71 LEU A O 1
ATOM 538 N N . LYS A 1 72 ? -3.303 9.028 -3.713 1.00 98.31 72 LYS A N 1
ATOM 539 C CA . LYS A 1 72 ? -3.626 10.465 -3.602 1.00 98.31 72 LYS A CA 1
ATOM 540 C C . LYS A 1 72 ? -2.382 11.354 -3.555 1.00 98.31 72 LYS A C 1
ATOM 542 O O . LYS A 1 72 ? -2.437 12.515 -3.958 1.00 98.31 72 LYS A O 1
ATOM 547 N N . GLY A 1 73 ? -1.274 10.822 -3.048 1.00 97.50 73 GLY A N 1
ATOM 548 C CA . GLY A 1 73 ? 0.024 11.481 -3.034 1.00 97.50 73 GLY A CA 1
ATOM 549 C C . GLY A 1 73 ? 1.155 10.500 -2.745 1.00 97.50 73 GLY A C 1
ATOM 550 O O . GLY A 1 73 ? 0.974 9.505 -2.044 1.00 97.50 73 GLY A O 1
ATOM 551 N N . ASN A 1 74 ? 2.342 10.794 -3.273 1.00 97.56 74 ASN A N 1
ATOM 552 C CA . ASN A 1 74 ? 3.535 9.974 -3.062 1.00 97.56 74 ASN A CA 1
ATOM 553 C C . ASN A 1 74 ? 4.251 10.275 -1.729 1.00 97.56 74 ASN A C 1
ATOM 555 O O . ASN A 1 74 ? 5.232 9.612 -1.411 1.00 97.56 74 ASN A O 1
ATOM 559 N N . VAL A 1 75 ? 3.788 11.277 -0.968 1.00 98.38 75 VAL A N 1
ATOM 560 C CA . VAL A 1 75 ? 4.280 11.637 0.370 1.00 98.38 75 VAL A CA 1
ATOM 561 C C . VAL A 1 75 ? 3.106 12.034 1.265 1.00 98.38 75 VAL A C 1
ATOM 563 O O . VAL A 1 75 ? 2.266 12.839 0.862 1.00 98.38 75 VAL A O 1
ATOM 566 N N . GLY A 1 76 ? 3.114 11.546 2.503 1.00 98.00 76 GLY A N 1
ATOM 567 C CA . GLY A 1 76 ? 2.181 11.920 3.561 1.00 98.00 76 GLY A CA 1
ATOM 568 C C . GLY A 1 76 ? 1.071 10.900 3.795 1.00 98.00 76 GLY A C 1
ATOM 569 O O . GLY A 1 76 ? 0.888 9.945 3.041 1.00 98.00 76 GLY A O 1
ATOM 570 N N . SER A 1 77 ? 0.327 11.109 4.881 1.00 98.25 77 SER A N 1
ATOM 571 C CA . SER A 1 77 ? -0.724 10.186 5.297 1.00 98.25 77 SER A CA 1
ATOM 572 C C . SER A 1 77 ? -1.989 10.310 4.457 1.00 98.25 77 SER A C 1
ATOM 574 O O . SER A 1 77 ? -2.417 11.405 4.085 1.00 98.25 77 SER A O 1
ATOM 576 N N . GLN A 1 78 ? -2.636 9.176 4.212 1.00 98.44 78 GLN A N 1
ATOM 577 C CA . GLN A 1 78 ? -3.798 9.086 3.334 1.00 98.44 78 GLN A CA 1
ATOM 578 C C . GLN A 1 78 ? -4.680 7.900 3.718 1.00 98.44 78 GLN A C 1
ATOM 580 O O . GLN A 1 78 ? -4.187 6.891 4.210 1.00 98.44 78 GLN A O 1
ATOM 585 N N . ASN A 1 79 ? -5.992 8.044 3.516 1.00 98.38 79 ASN A N 1
ATOM 586 C CA . ASN A 1 79 ? -6.983 7.030 3.878 1.00 98.38 79 ASN A CA 1
ATOM 587 C C . ASN A 1 79 ? -7.781 6.577 2.656 1.00 98.38 79 ASN A C 1
ATOM 589 O O . ASN A 1 79 ? -8.136 7.409 1.813 1.00 98.38 79 ASN A O 1
ATOM 593 N N . TYR A 1 80 ? -8.118 5.295 2.626 1.00 98.62 80 TYR A N 1
ATOM 594 C CA . TYR A 1 80 ? -8.899 4.628 1.591 1.00 98.62 80 TYR A CA 1
ATOM 595 C C . TYR A 1 80 ? -10.024 3.834 2.246 1.00 98.62 80 TYR A C 1
ATOM 597 O O . TYR A 1 80 ? -9.820 3.211 3.287 1.00 98.62 80 TYR A O 1
ATOM 605 N N . GLU A 1 81 ? -11.218 3.876 1.667 1.00 98.12 81 GLU A N 1
ATOM 606 C CA . GLU A 1 81 ? -12.341 3.070 2.144 1.00 98.12 81 GLU A CA 1
ATOM 607 C C . GLU A 1 81 ? -12.120 1.610 1.761 1.00 98.12 81 GLU A C 1
ATOM 609 O O . GLU A 1 81 ? -11.866 1.303 0.600 1.00 98.12 81 GLU A O 1
ATOM 614 N N . ILE A 1 82 ? -12.227 0.708 2.736 1.00 98.25 82 ILE A N 1
ATOM 615 C CA . ILE A 1 82 ? -12.227 -0.731 2.476 1.00 98.25 82 ILE A CA 1
ATOM 616 C C . ILE A 1 82 ? -13.688 -1.159 2.274 1.00 98.25 82 ILE A C 1
ATOM 618 O O . ILE A 1 82 ? -14.526 -0.823 3.121 1.00 98.25 82 ILE A O 1
ATOM 622 N N . PRO A 1 83 ? -14.017 -1.914 1.208 1.00 97.31 83 PRO A N 1
ATOM 623 C CA . PRO A 1 83 ? -15.349 -2.478 1.034 1.00 97.31 83 PRO A CA 1
ATOM 624 C C . PRO A 1 83 ? -15.819 -3.248 2.274 1.00 97.31 83 PRO A C 1
ATOM 626 O O . PRO A 1 83 ? -15.083 -4.050 2.860 1.00 97.31 83 PRO A O 1
ATOM 629 N N . VAL A 1 84 ? -17.065 -3.006 2.682 1.00 95.94 84 VAL A N 1
ATOM 630 C CA . VAL A 1 84 ? -17.667 -3.688 3.834 1.00 95.94 84 VAL A CA 1
ATOM 631 C C . VAL A 1 84 ? -17.686 -5.196 3.584 1.00 95.94 84 VAL A C 1
ATOM 633 O O . VAL A 1 84 ? -18.119 -5.652 2.528 1.00 95.94 84 VAL A O 1
ATOM 636 N N . GLY A 1 85 ? -17.231 -5.971 4.570 1.00 94.12 85 GLY A N 1
ATOM 637 C CA . GLY A 1 85 ? -17.198 -7.433 4.493 1.00 94.12 85 GLY A CA 1
ATOM 638 C C . GLY A 1 85 ? -16.020 -8.021 3.713 1.00 94.12 85 GLY A C 1
ATOM 639 O O . GLY A 1 85 ? -15.991 -9.234 3.535 1.00 94.12 85 GLY A O 1
ATOM 640 N N . LEU A 1 86 ? -15.053 -7.204 3.270 1.00 96.50 86 LEU A N 1
ATOM 641 C CA . LEU A 1 86 ? -13.830 -7.717 2.649 1.00 96.50 86 LEU A CA 1
ATOM 642 C C . LEU A 1 86 ? -13.065 -8.641 3.615 1.00 96.50 86 LEU A C 1
ATOM 644 O O . LEU A 1 86 ? -12.890 -8.309 4.787 1.00 96.50 86 LEU A O 1
ATOM 648 N N . ASP A 1 87 ? -12.587 -9.780 3.132 1.00 95.88 87 ASP A N 1
ATOM 649 C CA . ASP A 1 87 ? -11.795 -10.707 3.940 1.00 95.88 87 ASP A CA 1
ATOM 650 C C . ASP A 1 87 ? -10.329 -10.250 4.007 1.00 95.88 87 ASP A C 1
ATOM 652 O O . ASP A 1 87 ? -9.600 -10.350 3.025 1.00 95.88 87 ASP A O 1
ATOM 656 N N . LEU A 1 88 ? -9.898 -9.713 5.152 1.00 94.94 88 LEU A N 1
ATOM 657 C CA . LEU A 1 88 ? -8.517 -9.248 5.334 1.00 94.94 88 LEU A CA 1
ATOM 658 C C . LEU A 1 88 ? -7.542 -10.371 5.703 1.00 94.94 88 LEU A C 1
ATOM 660 O O . LEU A 1 88 ? -6.339 -10.129 5.680 1.00 94.94 88 LEU A O 1
ATOM 664 N N . ASP A 1 89 ? -8.038 -11.577 5.993 1.00 95.19 89 ASP A N 1
ATOM 665 C CA . ASP A 1 89 ? -7.176 -12.752 6.133 1.00 95.19 89 ASP A CA 1
ATOM 666 C C . ASP A 1 89 ? -6.743 -13.254 4.744 1.00 95.19 89 ASP A C 1
ATOM 668 O O . ASP A 1 89 ? -5.632 -13.758 4.582 1.00 95.19 89 ASP A O 1
ATOM 672 N N . HIS A 1 90 ? -7.603 -13.076 3.731 1.00 97.31 90 HIS A N 1
ATOM 673 C CA . HIS A 1 90 ? -7.293 -13.368 2.328 1.00 97.31 90 HIS A CA 1
ATOM 674 C C . HIS A 1 90 ? -6.541 -12.221 1.643 1.00 97.31 90 HIS A C 1
ATOM 676 O O . HIS A 1 90 ? -5.474 -12.441 1.083 1.00 97.31 90 HIS A O 1
ATOM 682 N N . TYR A 1 91 ? -7.054 -10.987 1.711 1.00 98.12 91 TYR A N 1
ATOM 683 C CA . TYR A 1 91 ? -6.412 -9.802 1.122 1.00 98.12 91 TYR A CA 1
ATOM 684 C C . TYR A 1 91 ? -5.507 -9.095 2.139 1.00 98.12 91 TYR A C 1
ATOM 686 O O . TYR A 1 91 ? -5.750 -7.950 2.534 1.00 98.12 91 TYR A O 1
ATOM 694 N N . SER A 1 92 ? -4.479 -9.805 2.591 1.00 97.56 92 SER A N 1
ATOM 695 C CA . SER A 1 92 ? -3.625 -9.398 3.708 1.00 97.56 92 SER A CA 1
ATOM 696 C C . SER A 1 92 ? -2.445 -8.509 3.312 1.00 97.56 92 SER A C 1
ATOM 698 O O . SER A 1 92 ? -1.703 -8.077 4.186 1.00 97.56 92 SER A O 1
ATOM 700 N N . THR A 1 93 ? -2.253 -8.175 2.032 1.00 98.69 93 THR A N 1
ATOM 701 C CA . THR A 1 93 ? -1.114 -7.349 1.599 1.00 98.69 93 THR A CA 1
ATOM 702 C C . THR A 1 93 ? -1.562 -6.061 0.930 1.00 98.69 93 THR A C 1
ATOM 704 O O . THR A 1 93 ? -2.272 -6.074 -0.070 1.00 98.69 93 THR A O 1
ATOM 707 N N . VAL A 1 94 ? -1.088 -4.922 1.430 1.00 98.81 94 VAL A N 1
ATOM 708 C CA . VAL A 1 94 ? -1.205 -3.635 0.740 1.00 98.81 94 VAL A CA 1
ATOM 709 C C . VAL A 1 94 ? -0.107 -3.530 -0.304 1.00 98.81 94 VAL A C 1
ATOM 711 O O . VAL A 1 94 ? 1.062 -3.712 0.027 1.00 98.81 94 VAL A O 1
ATOM 714 N N . ALA A 1 95 ? -0.449 -3.175 -1.538 1.00 98.75 95 ALA A N 1
ATOM 715 C CA . ALA A 1 95 ? 0.516 -2.952 -2.608 1.00 98.75 95 ALA A CA 1
ATOM 716 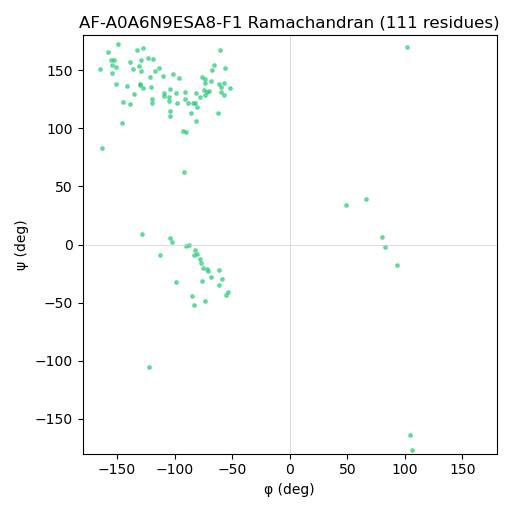C C . ALA A 1 95 ? 0.317 -1.583 -3.262 1.00 98.75 95 ALA A C 1
ATOM 718 O O . ALA A 1 95 ? -0.801 -1.183 -3.581 1.00 98.75 95 ALA A O 1
ATOM 719 N N . ILE A 1 96 ? 1.422 -0.871 -3.482 1.00 98.75 96 ILE A N 1
ATOM 720 C CA . ILE A 1 96 ? 1.445 0.348 -4.292 1.00 98.75 96 ILE A CA 1
ATOM 721 C C . ILE A 1 96 ? 1.724 -0.080 -5.731 1.00 98.75 96 ILE A C 1
ATOM 723 O O . ILE A 1 96 ? 2.869 -0.353 -6.097 1.00 98.75 96 ILE A O 1
ATOM 727 N N . TRP A 1 97 ? 0.669 -0.219 -6.525 1.00 98.62 97 TRP A N 1
ATOM 728 C CA . TRP A 1 97 ? 0.725 -0.816 -7.855 1.00 98.62 97 TRP A CA 1
ATOM 729 C C . TRP A 1 97 ? 0.793 0.244 -8.945 1.00 98.62 97 TRP A C 1
ATOM 731 O O . TRP A 1 97 ? -0.023 1.160 -8.971 1.00 98.62 97 TRP A O 1
ATOM 741 N N . CYS A 1 98 ? 1.735 0.110 -9.877 1.00 98.19 98 CYS A N 1
ATOM 742 C CA . CYS A 1 98 ? 1.764 0.938 -11.072 1.00 98.19 98 CYS A CA 1
ATOM 743 C C . CYS A 1 98 ? 1.025 0.257 -12.224 1.00 98.19 98 CYS A C 1
ATOM 745 O O . CYS A 1 98 ? 1.618 -0.545 -12.952 1.00 98.19 98 CYS A O 1
ATOM 747 N N . VAL A 1 99 ? -0.234 0.644 -12.436 1.00 97.31 99 VAL A N 1
ATOM 748 C CA . VAL A 1 99 ? -1.127 0.076 -13.462 1.00 97.31 99 VAL A CA 1
ATOM 749 C C . VAL A 1 99 ? -0.496 0.162 -14.852 1.00 97.31 99 VAL A C 1
ATOM 751 O O . VAL A 1 99 ? -0.479 -0.807 -15.609 1.00 97.31 99 VAL A O 1
ATOM 754 N N . ARG A 1 100 ? 0.117 1.305 -15.176 1.00 96.94 100 ARG A N 1
ATOM 755 C CA . ARG A 1 100 ? 0.748 1.535 -16.483 1.00 96.94 100 ARG A CA 1
ATOM 756 C C . ARG A 1 100 ? 1.894 0.570 -16.801 1.00 96.94 100 ARG A C 1
ATOM 758 O O . ARG A 1 100 ? 2.116 0.271 -17.975 1.00 96.94 100 ARG A O 1
ATOM 765 N N . PHE A 1 101 ? 2.673 0.166 -15.799 1.00 96.56 101 PHE A N 1
ATOM 766 C CA . PHE A 1 101 ? 3.907 -0.601 -16.004 1.00 96.56 101 PHE A CA 1
ATOM 767 C C . PHE A 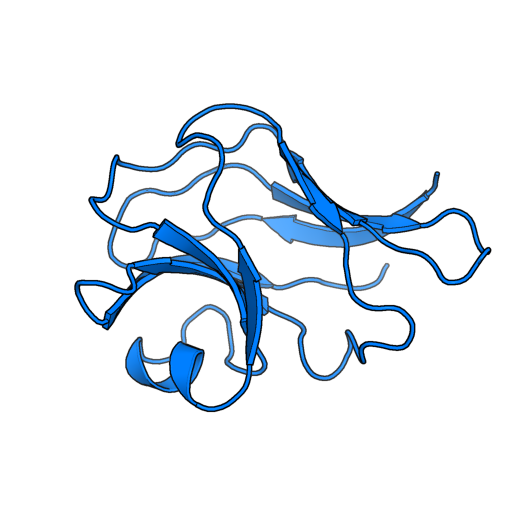1 101 ? 3.843 -2.038 -15.486 1.00 96.56 101 PHE A C 1
ATOM 769 O O . PHE A 1 101 ? 4.755 -2.807 -15.781 1.00 96.56 101 PHE A O 1
ATOM 776 N N . GLY A 1 102 ? 2.790 -2.412 -14.757 1.00 97.00 102 GLY A N 1
ATOM 777 C CA . GLY A 1 102 ? 2.640 -3.757 -14.210 1.00 97.00 102 GLY A CA 1
ATOM 778 C C . GLY A 1 102 ? 3.696 -4.087 -13.153 1.00 97.00 102 GLY A C 1
ATOM 779 O O . GLY A 1 102 ? 4.259 -5.183 -13.156 1.00 97.00 102 GLY A O 1
ATOM 780 N N . VAL A 1 103 ? 4.040 -3.114 -12.303 1.00 97.56 103 VAL A N 1
ATOM 781 C CA . VAL A 1 103 ? 5.059 -3.266 -11.253 1.00 97.56 103 VAL A CA 1
ATOM 782 C C . VAL A 1 103 ? 4.529 -2.811 -9.901 1.00 97.56 103 VAL A C 1
ATOM 784 O O . VAL A 1 103 ? 3.740 -1.873 -9.817 1.00 97.56 103 VAL A O 1
ATOM 787 N N . VAL A 1 104 ? 5.021 -3.440 -8.835 1.00 98.31 104 VAL A N 1
ATOM 788 C CA . VAL A 1 104 ? 4.743 -3.048 -7.451 1.00 98.31 104 VAL A CA 1
ATOM 789 C C . VAL A 1 104 ? 5.890 -2.192 -6.917 1.00 98.31 104 VAL A C 1
ATOM 791 O O . VAL A 1 104 ? 7.040 -2.630 -6.903 1.00 98.31 104 VAL A O 1
ATOM 794 N N . PHE A 1 105 ? 5.583 -0.966 -6.491 1.00 98.50 105 PHE A N 1
ATOM 795 C CA . PHE A 1 105 ? 6.560 -0.016 -5.950 1.00 98.50 105 PHE A CA 1
ATOM 796 C C . PHE A 1 105 ? 7.001 -0.430 -4.549 1.00 98.50 105 PHE A C 1
ATOM 798 O O . PHE A 1 105 ? 8.196 -0.542 -4.294 1.00 98.50 105 PHE A O 1
ATOM 805 N N . GLY A 1 106 ? 6.037 -0.741 -3.687 1.00 98.62 106 GLY A N 1
ATOM 806 C CA . GLY A 1 106 ? 6.251 -1.241 -2.336 1.00 98.62 106 GLY A CA 1
ATOM 807 C C . GLY A 1 106 ? 5.046 -2.043 -1.864 1.00 98.62 106 GLY A C 1
ATOM 808 O O . GLY A 1 106 ? 3.948 -1.895 -2.409 1.00 98.62 106 GLY A O 1
ATOM 809 N N . ALA A 1 107 ? 5.259 -2.895 -0.867 1.00 98.75 107 ALA A N 1
ATOM 810 C CA . ALA A 1 107 ? 4.214 -3.736 -0.293 1.00 98.75 107 ALA A CA 1
ATOM 811 C C . ALA A 1 107 ? 4.289 -3.753 1.238 1.00 98.75 107 ALA A C 1
ATOM 813 O O . ALA A 1 107 ? 5.370 -3.593 1.794 1.00 98.75 107 ALA A O 1
ATOM 814 N N . ALA A 1 108 ? 3.160 -3.943 1.914 1.00 98.69 108 ALA A N 1
ATOM 815 C CA . ALA A 1 108 ? 3.079 -4.072 3.366 1.00 98.69 108 ALA A CA 1
ATOM 816 C C . ALA A 1 108 ? 2.093 -5.184 3.738 1.00 98.69 108 ALA A C 1
ATOM 818 O O . ALA A 1 108 ? 0.914 -5.104 3.398 1.00 98.69 108 ALA A O 1
ATOM 819 N N . GLU A 1 109 ? 2.567 -6.201 4.451 1.00 98.44 109 GLU A N 1
ATOM 820 C CA . GLU A 1 109 ? 1.718 -7.267 4.991 1.00 98.44 109 GLU A CA 1
ATOM 821 C C . GLU A 1 109 ? 0.987 -6.779 6.245 1.00 98.44 109 GLU A C 1
ATOM 823 O O . GLU A 1 109 ? 1.602 -6.263 7.178 1.00 98.44 109 GLU A O 1
ATOM 828 N N . LEU A 1 110 ? -0.333 -6.927 6.260 1.00 98.31 110 LEU A N 1
ATOM 829 C CA . LEU A 1 110 ? -1.215 -6.574 7.359 1.00 98.31 110 LEU A CA 1
ATOM 830 C C . LEU A 1 110 ? -1.289 -7.738 8.343 1.00 98.31 110 LEU A C 1
ATOM 832 O O . LEU A 1 110 ? -1.855 -8.787 8.051 1.00 98.31 110 LEU A O 1
ATOM 836 N N . ILE A 1 111 ? -0.760 -7.519 9.541 1.00 95.56 111 ILE A N 1
ATOM 837 C CA . ILE A 1 111 ? -0.796 -8.496 10.625 1.00 95.56 111 ILE A CA 1
ATOM 838 C C . ILE A 1 111 ? -1.843 -8.038 11.641 1.00 95.56 111 ILE A C 1
ATOM 840 O O . ILE A 1 111 ? -1.773 -6.917 12.156 1.00 95.56 111 ILE A O 1
ATOM 844 N N . THR A 1 112 ? -2.822 -8.897 11.925 1.00 86.56 112 THR A N 1
ATOM 845 C CA . THR A 1 112 ? -3.802 -8.692 13.002 1.00 86.56 112 THR A CA 1
ATOM 846 C C . THR A 1 112 ? -3.131 -8.885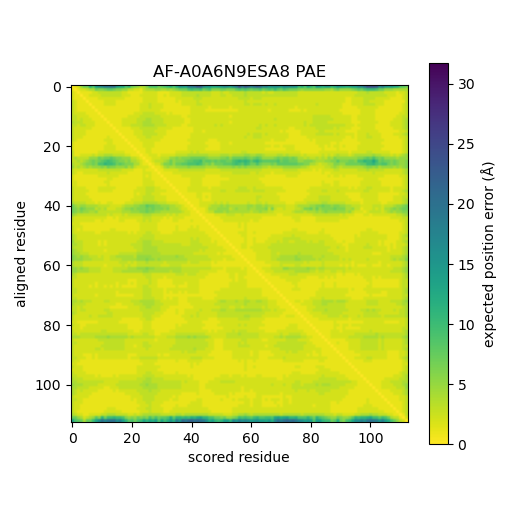 14.362 1.00 86.56 112 THR A C 1
ATOM 848 O O . THR A 1 112 ? -2.436 -9.884 14.568 1.00 86.56 112 THR A O 1
ATOM 851 N N . GLY A 1 113 ? -3.337 -7.934 15.275 1.00 61.22 113 GLY A N 1
ATOM 852 C CA . GLY A 1 113 ? -2.812 -7.962 16.647 1.00 61.22 113 GLY A CA 1
ATOM 853 C C . GLY A 1 113 ? -3.830 -8.403 17.687 1.00 61.22 113 GLY A C 1
ATOM 854 O O . GLY A 1 113 ? -5.043 -8.223 17.445 1.00 61.22 113 GLY A O 1
#

Solvent-accessible surface area (backbone atoms only — not comparable to full-atom values): 5913 Å² total; per-residue (Å²): 118,45,80,56,25,38,22,57,40,39,61,59,80,34,66,28,45,37,32,40,34,33,35,30,71,85,81,63,57,37,31,43,32,36,39,74,22,37,43,69,88,68,98,42,41,29,37,32,33,11,55,33,61,64,84,54,61,52,69,46,48,77,71,48,64,46,81,57,44,71,56,91,58,49,63,50,66,48,76,34,71,44,68,72,82,65,60,53,86,59,37,26,12,41,30,39,32,27,72,84,74,64,41,39,33,21,22,17,48,44,46,72,120

Radius of gyration: 12.6 Å; Cα contacts (8 Å, |Δi|>4): 304; chains: 1; bounding box: 32×25×33 Å

pLDDT: mean 96.71, std 4.47, range [61.22, 98.81]

Secondary structure (DSSP, 8-state):
-EEEEEEE-EESSS-EEEEEEEEE-SSS-EEEEEEEEEE---SSEEEEEESS-TTS-GGGGGTSEEEEEE-S-SBS-EEEEEPTT--TTTS-EEEEEETTTTEEEEEEE-EE-

Nearest PDB structures (foldseek):
  3s0p-assembly4_G  TM=5.981E-01  e=2.205E-02  Solanum lycopersicum
  3s0p-assembly3_F  TM=5.961E-01  e=2.454E-02  Solanum lycopersicum
  3s0p-assembly4_H  TM=5.977E-01  e=3.040E-02  Solanum lycopersicum
  1pqz-assembly1_A  TM=3.332E-01  e=1.098E+00  Murid betaherpesvirus 1

Foldseek 3Di:
DDFFWKWFKDFDVWDWGFMWTWDDDPPQKIKIKGAQIAIDDAPWKWKKQAQDDQHDDLQRRVPGIDTQGTDPDRGHMDMGTDPRPDDCVRSQKIFTARPVPSGTRIMIGIDGD